Protein AF-A0A5B0S0F3-F1 (afdb_monomer)

Organism: NCBI:txid56615

pLDDT: mean 72.28, std 16.96, range [42.97, 97.06]

Secondary structure (DSSP, 8-state):
-PPPPP-------------------TTSHHHHTTS------------------------------TTHHHHTTTS-GGG-HHHHHHHHSTTHHHHHHHHHHHHHHHHHHS--HHHHHHHHHHHHHHHHHHHHHHHHHH------

Structure (mmCIF, N/CA/C/O backbone):
data_AF-A0A5B0S0F3-F1
#
_entry.id   AF-A0A5B0S0F3-F1
#
loop_
_atom_site.group_PDB
_atom_site.id
_atom_site.type_symbol
_atom_site.label_atom_id
_atom_site.label_alt_id
_atom_site.label_comp_id
_atom_site.label_asym_id
_atom_site.label_entity_id
_atom_site.label_seq_id
_atom_site.pdbx_PDB_ins_code
_atom_site.Cartn_x
_atom_site.Cartn_y
_atom_site.Cartn_z
_atom_site.occupancy
_atom_site.B_iso_or_equiv
_atom_site.auth_seq_id
_atom_site.auth_comp_id
_atom_site.auth_asym_id
_atom_site.auth_atom_id
_atom_site.pdbx_PDB_model_num
ATOM 1 N N . MET A 1 1 ? 6.094 -37.568 -64.026 1.00 50.75 1 MET A N 1
ATOM 2 C CA . MET A 1 1 ? 5.219 -36.522 -63.454 1.00 50.75 1 MET A CA 1
ATOM 3 C C . MET A 1 1 ? 6.040 -35.246 -63.342 1.00 50.75 1 MET A C 1
ATOM 5 O O . MET A 1 1 ? 7.105 -35.278 -62.743 1.00 50.75 1 MET A O 1
ATOM 9 N N . LEU A 1 2 ? 5.619 -34.196 -64.048 1.00 54.94 2 LEU A N 1
ATOM 10 C CA . LEU A 1 2 ? 6.352 -32.946 -64.278 1.00 54.94 2 LEU A CA 1
ATOM 11 C C . LEU A 1 2 ? 6.155 -31.991 -63.086 1.00 54.94 2 LEU A C 1
ATOM 13 O O . LEU A 1 2 ? 5.017 -31.732 -62.704 1.00 54.94 2 LEU A O 1
ATOM 17 N N . VAL A 1 3 ? 7.240 -31.463 -62.516 1.00 68.62 3 VAL A N 1
ATOM 18 C CA . VAL A 1 3 ? 7.211 -30.428 -61.465 1.00 68.62 3 VAL A CA 1
ATOM 19 C C . VAL A 1 3 ? 7.210 -29.044 -62.133 1.00 68.62 3 VAL A C 1
ATOM 21 O O . VAL A 1 3 ? 8.157 -28.753 -62.865 1.00 68.62 3 VAL A O 1
ATOM 24 N N . PRO A 1 4 ? 6.206 -28.170 -61.924 1.00 69.94 4 PRO A N 1
ATOM 25 C CA . PRO A 1 4 ? 6.253 -26.804 -62.441 1.00 69.94 4 PRO A CA 1
ATOM 26 C C . PRO A 1 4 ? 7.045 -25.852 -61.524 1.00 69.94 4 PRO A C 1
ATOM 28 O O . PRO A 1 4 ? 6.901 -25.854 -60.302 1.00 69.94 4 PRO A O 1
ATOM 31 N N . ALA A 1 5 ? 7.891 -25.031 -62.152 1.00 70.94 5 ALA A N 1
ATOM 32 C CA . ALA A 1 5 ? 8.801 -24.054 -61.548 1.00 70.94 5 ALA A CA 1
ATOM 33 C C . ALA A 1 5 ? 8.102 -22.764 -61.040 1.00 70.94 5 ALA A C 1
ATOM 35 O O . ALA A 1 5 ? 7.029 -22.407 -61.534 1.00 70.94 5 ALA A O 1
ATOM 36 N N . PRO A 1 6 ? 8.720 -22.011 -60.102 1.00 59.69 6 PRO A N 1
ATOM 37 C CA . PRO A 1 6 ? 8.164 -20.773 -59.549 1.00 59.69 6 PRO A CA 1
ATOM 38 C C . PRO A 1 6 ? 8.311 -19.573 -60.505 1.00 59.69 6 PRO A C 1
ATOM 40 O O . PRO A 1 6 ? 9.413 -19.206 -60.917 1.00 59.69 6 PRO A O 1
ATOM 43 N N . GLN A 1 7 ? 7.192 -18.916 -60.818 1.00 63.28 7 GLN A N 1
ATOM 44 C CA . GLN A 1 7 ? 7.138 -17.715 -61.659 1.00 63.28 7 GLN A CA 1
ATOM 45 C C . GLN A 1 7 ? 7.643 -16.473 -60.901 1.00 63.28 7 GLN A C 1
ATOM 47 O O . GLN A 1 7 ? 6.965 -15.925 -60.031 1.00 63.28 7 GLN A O 1
ATOM 52 N N . ARG A 1 8 ? 8.843 -15.999 -61.263 1.00 51.75 8 ARG A N 1
ATOM 53 C CA . ARG A 1 8 ? 9.381 -14.680 -60.889 1.00 51.75 8 ARG A CA 1
ATOM 54 C C . ARG A 1 8 ? 8.691 -13.596 -61.724 1.00 51.75 8 ARG A C 1
ATOM 56 O O . ARG A 1 8 ? 9.058 -13.387 -62.877 1.00 51.75 8 ARG A O 1
ATOM 63 N N . ARG A 1 9 ? 7.747 -12.851 -61.141 1.00 49.53 9 ARG A N 1
ATOM 64 C CA . ARG A 1 9 ? 7.177 -11.653 -61.780 1.00 49.53 9 ARG A CA 1
ATOM 65 C C . ARG A 1 9 ? 8.095 -10.451 -61.543 1.00 49.53 9 ARG A C 1
ATOM 67 O O . ARG A 1 9 ? 8.102 -9.856 -60.468 1.00 49.53 9 ARG A O 1
ATOM 74 N N . ARG A 1 10 ? 8.920 -10.148 -62.545 1.00 54.31 10 ARG A N 1
ATOM 75 C CA . ARG A 1 10 ? 9.644 -8.881 -62.678 1.00 54.31 10 ARG A CA 1
ATOM 76 C C . ARG A 1 10 ? 8.743 -7.829 -63.339 1.00 54.31 10 ARG A C 1
ATOM 78 O O . ARG A 1 10 ? 7.890 -8.173 -64.145 1.00 54.31 10 ARG A O 1
ATOM 85 N N . GLU A 1 11 ? 9.077 -6.579 -63.024 1.00 52.34 11 GLU A N 1
ATOM 86 C CA . GLU A 1 11 ? 8.873 -5.340 -63.792 1.00 52.34 11 GLU A CA 1
ATOM 87 C C . GLU A 1 11 ? 7.693 -4.416 -63.465 1.00 52.34 11 GLU A C 1
ATOM 89 O O . GLU A 1 11 ? 6.535 -4.798 -63.362 1.00 52.34 11 GLU A O 1
ATOM 94 N N . GLY A 1 12 ? 8.077 -3.145 -63.315 1.00 51.47 12 GLY A N 1
ATOM 95 C CA . GLY A 1 12 ? 7.232 -1.984 -63.062 1.00 51.47 12 GLY A CA 1
ATOM 96 C C . GLY A 1 12 ? 8.061 -0.746 -62.703 1.00 51.47 12 GLY A C 1
ATOM 97 O O . GLY A 1 12 ? 7.731 -0.016 -61.776 1.00 51.47 12 GLY A O 1
ATOM 98 N N . ARG A 1 13 ? 9.201 -0.545 -63.382 1.00 51.62 13 ARG A N 1
ATOM 99 C CA . ARG A 1 13 ? 10.066 0.635 -63.251 1.00 51.62 13 ARG A CA 1
ATOM 100 C C . ARG A 1 13 ? 9.448 1.769 -64.076 1.00 51.62 13 ARG A C 1
ATOM 102 O O . ARG A 1 13 ? 9.810 1.938 -65.234 1.00 51.62 13 ARG A O 1
ATOM 109 N N . HIS A 1 14 ? 8.550 2.549 -63.484 1.00 53.38 14 HIS A N 1
ATOM 110 C CA . HIS A 1 14 ? 8.138 3.833 -64.052 1.00 53.38 14 HIS A CA 1
ATOM 111 C C . HIS A 1 14 ? 9.069 4.937 -63.540 1.00 53.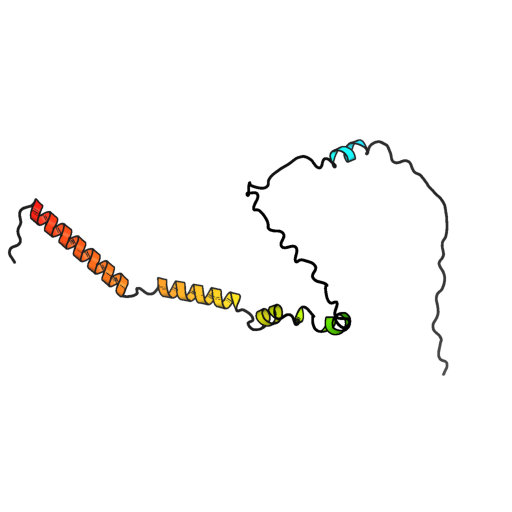38 14 HIS A C 1
ATOM 113 O O . HIS A 1 14 ? 9.122 5.222 -62.345 1.00 53.38 14 HIS A O 1
ATOM 119 N N . ARG A 1 15 ? 9.847 5.526 -64.454 1.00 56.56 15 ARG A N 1
ATOM 120 C CA . ARG A 1 15 ? 10.569 6.785 -64.242 1.00 56.56 15 ARG A CA 1
ATOM 121 C C . ARG A 1 15 ? 9.892 7.914 -65.027 1.00 56.56 15 ARG A C 1
ATOM 123 O O . ARG A 1 15 ? 9.425 7.670 -66.135 1.00 56.56 15 ARG A O 1
ATOM 130 N N . HIS A 1 16 ? 10.063 9.122 -64.475 1.00 49.12 16 HIS A N 1
ATOM 131 C CA . HIS A 1 16 ? 9.926 10.480 -65.042 1.00 49.12 16 HIS A CA 1
ATOM 132 C C . HIS A 1 16 ? 8.521 11.119 -65.023 1.00 49.12 16 HIS A C 1
ATOM 134 O O . HIS A 1 16 ? 7.547 10.377 -65.102 1.00 49.12 16 HIS A O 1
ATOM 140 N N . PRO A 1 17 ? 8.392 12.473 -64.941 1.00 52.25 17 PRO A N 1
ATOM 141 C CA . PRO A 1 17 ? 9.413 13.521 -65.117 1.00 52.25 17 PRO A CA 1
ATOM 142 C C . PRO A 1 17 ? 9.461 14.643 -64.041 1.00 52.25 17 PRO A C 1
ATOM 144 O O . PRO A 1 17 ? 8.756 14.643 -63.040 1.00 52.25 17 PRO A O 1
ATOM 147 N N . ALA A 1 18 ? 10.391 15.561 -64.312 1.00 49.22 18 ALA A N 1
ATOM 148 C CA . ALA A 1 18 ? 10.815 16.805 -63.677 1.00 49.22 18 ALA A CA 1
ATOM 149 C C . ALA A 1 18 ? 9.795 17.696 -62.932 1.00 49.22 18 ALA A C 1
ATOM 151 O O . ALA A 1 18 ? 8.657 17.885 -63.346 1.00 49.22 18 ALA A O 1
ATOM 152 N N . ALA A 1 19 ? 10.339 18.318 -61.876 1.00 55.22 19 ALA A N 1
ATOM 153 C CA . ALA A 1 19 ? 10.163 19.699 -61.423 1.00 55.22 19 ALA A CA 1
ATOM 154 C C . ALA A 1 19 ? 8.897 20.445 -61.881 1.00 55.22 19 ALA A C 1
ATOM 156 O O . ALA A 1 19 ? 8.834 20.983 -62.985 1.00 55.22 19 ALA A O 1
ATOM 157 N N . ARG A 1 20 ? 7.958 20.602 -60.943 1.00 49.88 20 ARG A N 1
ATOM 158 C CA . ARG A 1 20 ? 6.936 21.646 -60.974 1.00 49.88 20 ARG A CA 1
ATOM 159 C C . ARG A 1 20 ? 7.026 22.442 -59.677 1.00 49.88 20 ARG A C 1
ATOM 161 O O . ARG A 1 20 ? 6.542 22.021 -58.631 1.00 49.88 20 ARG A O 1
ATOM 168 N N . THR A 1 21 ? 7.755 23.549 -59.736 1.00 62.03 21 THR A N 1
ATOM 169 C CA . THR A 1 21 ? 7.747 24.592 -58.711 1.00 62.03 21 THR A CA 1
ATOM 170 C C . THR A 1 21 ? 6.457 25.386 -58.865 1.00 62.03 21 THR A C 1
ATOM 172 O O . THR A 1 21 ? 6.444 26.413 -59.539 1.00 62.03 21 THR A O 1
ATOM 175 N N . ASP A 1 22 ? 5.373 24.901 -58.264 1.00 53.47 22 ASP A N 1
ATOM 176 C CA . ASP A 1 22 ? 4.180 25.720 -58.079 1.00 53.47 22 ASP A CA 1
ATOM 177 C C . ASP A 1 22 ? 4.381 26.553 -56.809 1.00 53.47 22 ASP A C 1
ATOM 179 O O . ASP A 1 22 ? 4.385 26.072 -55.675 1.00 53.47 22 ASP A O 1
ATOM 183 N N . SER A 1 23 ? 4.652 27.829 -57.055 1.00 57.12 23 SER A N 1
ATOM 184 C CA . SER A 1 23 ? 4.611 28.953 -56.129 1.00 57.12 23 SER A CA 1
ATOM 185 C C . SER A 1 23 ? 3.478 28.833 -55.103 1.00 57.12 23 SER A C 1
ATOM 187 O O . SER A 1 23 ? 2.299 28.869 -55.452 1.00 57.12 23 SER A O 1
ATOM 189 N N . ILE A 1 24 ? 3.849 28.743 -53.823 1.00 57.72 24 ILE A N 1
ATOM 190 C CA . ILE A 1 24 ? 2.927 28.840 -52.688 1.00 57.72 24 ILE A CA 1
ATOM 191 C C . ILE A 1 24 ? 2.318 30.257 -52.675 1.00 57.72 24 IL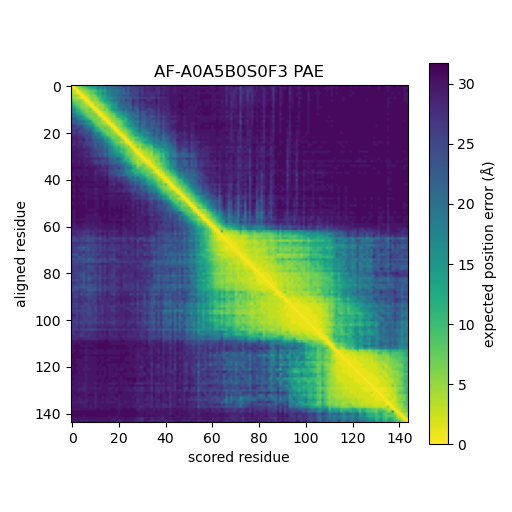E A C 1
ATOM 193 O O . ILE A 1 24 ? 3.080 31.228 -52.661 1.00 57.72 24 ILE A O 1
ATOM 197 N N . PRO A 1 25 ? 0.980 30.411 -52.653 1.00 52.03 25 PRO A N 1
ATOM 198 C CA . PRO A 1 25 ? 0.339 31.718 -52.563 1.00 52.03 25 PRO A CA 1
ATOM 199 C C . PRO A 1 25 ? 0.724 32.405 -51.245 1.00 52.03 25 PRO A C 1
ATOM 201 O O . PRO A 1 25 ? 0.653 31.815 -50.165 1.00 52.03 25 PRO A O 1
ATOM 204 N N . ALA A 1 26 ? 1.143 33.669 -51.336 1.00 56.25 26 ALA A N 1
ATOM 205 C CA . ALA A 1 26 ? 1.722 34.471 -50.252 1.00 56.25 26 ALA A CA 1
ATOM 206 C C . ALA A 1 26 ? 0.758 34.813 -49.090 1.00 56.25 26 ALA A C 1
ATOM 208 O O . ALA A 1 26 ? 1.090 35.619 -48.223 1.00 56.25 26 ALA A O 1
ATOM 209 N N . GLU A 1 27 ? -0.420 34.195 -49.026 1.00 55.84 27 GLU A N 1
ATOM 210 C CA . GLU A 1 27 ? -1.478 34.535 -48.071 1.00 55.84 27 GLU A CA 1
ATOM 211 C C . GLU A 1 27 ? -1.383 33.778 -46.734 1.00 55.84 27 GLU A C 1
ATOM 213 O O . GLU A 1 27 ? -1.964 34.199 -45.737 1.00 55.84 27 GLU A O 1
ATOM 218 N N . ASN A 1 28 ? -0.584 32.709 -46.640 1.00 55.84 28 ASN A N 1
ATOM 219 C CA . ASN A 1 28 ? -0.485 31.925 -45.397 1.00 55.84 28 ASN A CA 1
ATOM 220 C C . ASN A 1 28 ? 0.759 32.236 -44.531 1.00 55.84 28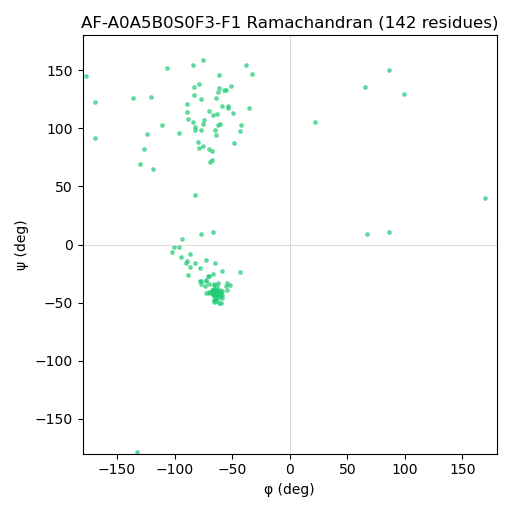 ASN A C 1
ATOM 222 O O . ASN A 1 28 ? 0.925 31.709 -43.431 1.00 55.84 28 ASN A O 1
ATOM 226 N N . GLN A 1 29 ? 1.645 33.132 -44.974 1.00 55.06 29 GLN A N 1
ATOM 227 C CA . GLN A 1 29 ? 2.855 33.493 -44.212 1.00 55.06 29 GLN A CA 1
ATOM 228 C C . GLN A 1 29 ? 2.534 34.297 -42.934 1.00 55.06 29 GLN A C 1
ATOM 230 O O . GLN A 1 29 ? 3.265 34.225 -41.943 1.00 55.06 29 GLN A O 1
ATOM 235 N N . ASN A 1 30 ? 1.413 35.025 -42.918 1.00 59.12 30 ASN A N 1
ATOM 236 C CA . ASN A 1 30 ? 1.027 35.881 -41.791 1.00 59.12 30 ASN A CA 1
ATOM 237 C C . ASN A 1 30 ? 0.430 35.102 -40.603 1.00 59.12 30 ASN A C 1
ATOM 239 O O . ASN A 1 30 ? 0.452 35.602 -39.477 1.00 59.12 30 ASN A O 1
ATOM 243 N N . ASN A 1 31 ? -0.059 33.874 -40.819 1.00 58.69 31 ASN A N 1
ATOM 244 C CA . ASN A 1 31 ? -0.570 33.016 -39.744 1.00 58.69 31 ASN A CA 1
ATOM 245 C C . ASN A 1 31 ? 0.519 32.144 -39.098 1.00 58.69 31 ASN A C 1
ATOM 247 O O . ASN A 1 31 ? 0.427 31.840 -37.910 1.00 58.69 31 ASN A O 1
ATOM 251 N N . LEU A 1 32 ? 1.602 31.811 -39.810 1.00 52.62 32 LEU A N 1
ATOM 252 C CA . LEU A 1 32 ? 2.686 31.006 -39.229 1.00 52.62 32 LEU A CA 1
ATOM 253 C C . LEU A 1 32 ? 3.547 31.776 -38.217 1.00 52.62 32 LEU A C 1
ATOM 255 O O . LEU A 1 32 ? 4.017 31.194 -37.241 1.00 52.62 32 LEU A O 1
ATOM 259 N N . LYS A 1 33 ? 3.701 33.097 -38.374 1.00 52.56 33 LYS A N 1
ATOM 260 C CA . LYS A 1 33 ? 4.422 33.929 -37.392 1.00 52.56 33 LYS A CA 1
ATOM 261 C C . LYS A 1 33 ? 3.645 34.146 -36.086 1.00 52.56 33 LYS A C 1
ATOM 263 O O . LYS A 1 33 ? 4.240 34.559 -35.097 1.00 52.56 33 LYS A O 1
ATOM 268 N N . LYS A 1 34 ? 2.341 33.834 -36.051 1.00 52.75 34 LYS A N 1
ATOM 269 C CA . LYS A 1 34 ? 1.526 33.894 -34.825 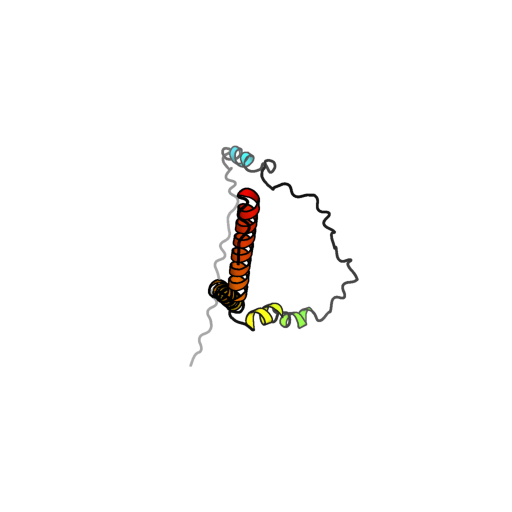1.00 52.75 34 LYS A CA 1
ATOM 270 C C . LYS A 1 34 ? 1.655 32.655 -33.932 1.00 52.75 34 LYS A C 1
ATOM 272 O O . LYS A 1 34 ? 1.295 32.745 -32.766 1.00 52.75 34 LYS A O 1
ATOM 277 N N . GLN A 1 35 ? 2.191 31.538 -34.434 1.00 50.00 35 GLN A N 1
ATOM 278 C CA . GLN A 1 35 ? 2.260 30.275 -33.681 1.00 50.00 35 GLN A CA 1
ATOM 279 C C . GLN A 1 35 ? 3.639 29.950 -33.088 1.00 50.00 35 GLN A C 1
ATOM 281 O O . GLN A 1 35 ? 3.754 29.002 -32.318 1.00 50.00 35 GLN A O 1
ATOM 286 N N . LEU A 1 36 ? 4.688 30.725 -33.385 1.00 56.34 36 LEU A N 1
ATOM 287 C CA . LEU A 1 36 ? 6.020 30.494 -32.815 1.00 56.34 36 LEU A CA 1
ATOM 288 C C . LEU A 1 36 ? 6.496 31.693 -31.989 1.00 56.34 36 LEU A C 1
ATOM 290 O O . LEU A 1 36 ? 7.471 32.359 -32.322 1.00 56.34 36 LEU A O 1
ATOM 294 N N . ASN A 1 37 ? 5.797 31.960 -30.885 1.00 52.34 37 ASN A N 1
ATOM 295 C CA . ASN A 1 37 ? 6.343 32.741 -29.778 1.00 52.34 37 ASN A CA 1
ATOM 296 C C . ASN A 1 37 ? 6.557 31.804 -28.573 1.00 52.34 37 ASN A C 1
ATOM 298 O O . ASN A 1 37 ? 5.585 31.474 -27.894 1.00 52.34 37 ASN A O 1
ATOM 302 N N . PRO A 1 38 ? 7.797 31.375 -28.273 1.00 59.12 38 PRO A N 1
ATOM 303 C CA . PRO A 1 38 ? 8.074 30.505 -27.129 1.00 59.12 38 PRO A CA 1
ATOM 304 C C . PRO A 1 38 ? 8.077 31.243 -25.776 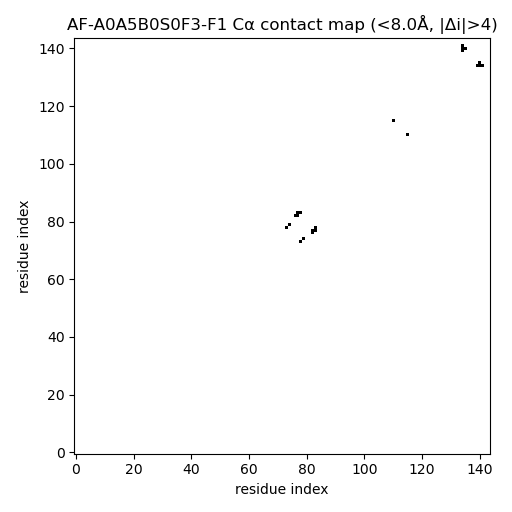1.00 59.12 38 PRO A C 1
ATOM 306 O O . PRO A 1 38 ? 8.463 30.662 -24.766 1.00 59.12 38 PRO A O 1
ATOM 309 N N . ASN A 1 39 ? 7.657 32.511 -25.720 1.00 65.56 39 ASN A N 1
ATOM 310 C CA . ASN A 1 39 ? 7.792 33.356 -24.536 1.00 65.56 39 ASN A CA 1
ATOM 311 C C . ASN A 1 39 ? 6.475 34.055 -24.148 1.00 65.56 39 ASN A C 1
ATOM 313 O O . ASN A 1 39 ? 6.335 35.273 -24.256 1.00 65.56 39 ASN A O 1
ATOM 317 N N . ARG A 1 40 ? 5.487 33.278 -23.678 1.00 50.78 40 ARG A N 1
ATOM 318 C CA . ARG A 1 40 ? 4.449 33.737 -22.722 1.00 50.78 40 ARG A CA 1
ATOM 319 C C . ARG A 1 40 ? 3.638 32.548 -22.175 1.00 50.78 40 ARG A C 1
ATOM 321 O O . ARG A 1 40 ? 2.710 32.089 -22.819 1.00 50.78 40 ARG A O 1
ATOM 328 N N . THR A 1 41 ? 4.070 31.973 -21.041 1.00 52.53 41 THR A N 1
ATOM 329 C CA . THR A 1 41 ? 3.430 32.022 -19.691 1.00 52.53 41 THR A CA 1
ATOM 330 C C . THR A 1 41 ? 2.060 31.335 -19.579 1.00 52.53 41 THR A C 1
ATOM 332 O O . THR A 1 41 ? 1.194 31.630 -20.385 1.00 52.53 41 THR A O 1
ATOM 335 N N . ARG A 1 42 ? 1.693 30.524 -18.576 1.00 50.69 42 ARG A N 1
ATOM 336 C CA . ARG A 1 42 ? 1.964 30.432 -17.115 1.00 50.69 42 ARG A CA 1
ATOM 337 C C . ARG A 1 42 ? 1.209 29.138 -16.680 1.00 50.69 42 ARG A C 1
ATOM 339 O O . ARG A 1 42 ? 0.214 28.817 -17.309 1.00 50.69 42 ARG A O 1
ATOM 346 N N . PHE A 1 43 ? 1.597 28.272 -15.745 1.00 43.72 43 PHE A N 1
ATOM 347 C CA . PHE A 1 43 ? 1.750 28.435 -14.300 1.00 43.72 43 PHE A CA 1
ATOM 348 C C . PHE A 1 43 ? 2.483 27.184 -13.778 1.00 43.72 43 PHE A C 1
ATOM 350 O O . PHE A 1 43 ? 1.987 26.070 -13.945 1.00 43.72 43 PHE A O 1
ATOM 357 N N . ARG A 1 44 ? 3.635 27.341 -13.121 1.00 50.53 44 ARG A N 1
ATOM 358 C CA . ARG A 1 44 ? 4.150 26.325 -12.194 1.00 50.53 44 ARG A CA 1
ATOM 359 C C . ARG A 1 44 ? 4.283 26.992 -10.824 1.00 50.53 44 ARG A C 1
ATOM 361 O O . ARG A 1 44 ? 4.853 28.082 -10.770 1.00 50.53 44 ARG A O 1
ATOM 368 N N . PRO A 1 45 ? 3.694 26.415 -9.763 1.00 46.91 45 PRO A N 1
ATOM 369 C CA . PRO A 1 45 ? 3.748 26.990 -8.430 1.00 46.91 45 PRO A CA 1
ATOM 370 C C . PRO A 1 45 ? 5.197 27.069 -7.956 1.00 46.91 45 PRO A C 1
ATOM 372 O O . PRO A 1 45 ? 6.028 26.219 -8.279 1.00 46.91 45 PRO A O 1
ATOM 375 N N . VAL A 1 46 ? 5.468 28.123 -7.199 1.00 61.22 46 VAL A N 1
ATOM 376 C CA . VAL A 1 46 ? 6.715 28.380 -6.488 1.00 61.22 46 VAL A CA 1
ATOM 377 C C . VAL A 1 46 ? 7.111 27.129 -5.703 1.00 61.22 46 VAL A C 1
ATOM 379 O O . VAL A 1 46 ? 6.431 26.742 -4.758 1.00 61.22 46 VAL A O 1
ATOM 382 N N . CYS A 1 47 ? 8.209 26.491 -6.094 1.00 42.97 47 CYS A N 1
ATOM 383 C CA . CYS A 1 47 ? 8.907 25.531 -5.257 1.00 42.97 47 CYS A CA 1
ATOM 384 C C . CYS A 1 47 ? 10.398 25.837 -5.380 1.00 42.97 47 CYS A C 1
ATOM 386 O O . CYS A 1 47 ? 10.918 25.998 -6.482 1.00 42.97 47 CYS A O 1
ATOM 388 N N . LEU A 1 48 ? 11.012 26.023 -4.217 1.00 57.16 48 LEU A N 1
ATOM 389 C CA . LEU A 1 48 ? 12.368 26.485 -3.949 1.00 57.16 48 LEU A CA 1
ATOM 390 C C . LEU A 1 48 ? 13.440 25.969 -4.928 1.00 57.16 48 LEU A C 1
ATOM 392 O O . LEU A 1 48 ? 13.315 24.848 -5.428 1.00 57.16 48 LEU A O 1
ATOM 396 N N . PRO A 1 49 ? 14.564 26.697 -5.107 1.00 50.00 49 PRO A N 1
ATOM 397 C CA . PRO A 1 49 ? 15.770 26.121 -5.681 1.00 50.00 49 PRO A CA 1
ATOM 398 C C . PRO A 1 49 ? 16.320 25.103 -4.675 1.00 50.00 49 PRO A C 1
ATOM 400 O O . PRO A 1 49 ? 17.213 25.380 -3.879 1.00 50.00 49 PRO A O 1
ATOM 403 N N . ARG A 1 50 ? 15.737 23.902 -4.661 1.00 49.09 50 ARG A N 1
ATOM 404 C CA . ARG A 1 50 ? 16.341 22.753 -4.011 1.00 49.09 50 ARG A CA 1
ATOM 405 C C . ARG A 1 50 ? 17.578 22.448 -4.832 1.00 49.09 50 ARG A C 1
ATOM 407 O O . ARG A 1 50 ? 17.485 22.065 -5.992 1.00 49.09 50 ARG A O 1
ATOM 414 N N . LEU A 1 51 ? 18.717 22.695 -4.208 1.00 53.94 51 LEU A N 1
ATOM 415 C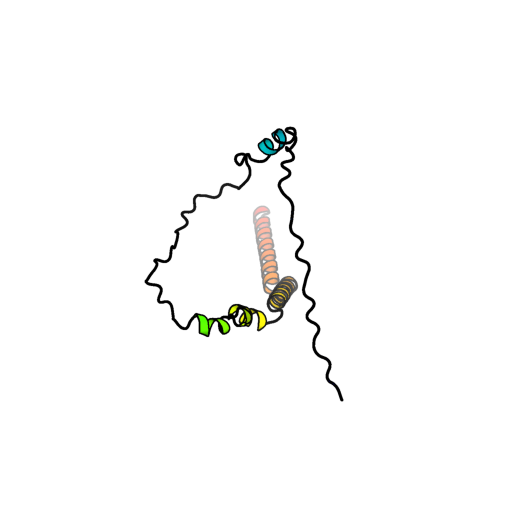 CA . LEU A 1 51 ? 20.045 22.256 -4.586 1.00 53.94 51 LEU A CA 1
ATOM 416 C C . LEU A 1 51 ? 19.969 20.744 -4.874 1.00 53.94 51 LEU A C 1
ATOM 418 O O . LEU A 1 51 ? 20.086 19.913 -3.976 1.00 53.94 51 LEU A O 1
ATOM 422 N N . ILE A 1 52 ? 19.637 20.377 -6.115 1.00 53.91 52 ILE A N 1
ATOM 423 C CA . ILE A 1 52 ? 19.715 18.999 -6.580 1.00 53.91 52 ILE A CA 1
ATOM 424 C C . ILE A 1 52 ? 21.192 18.778 -6.831 1.00 53.91 52 ILE A C 1
ATOM 426 O O . ILE A 1 52 ? 21.750 19.186 -7.846 1.00 53.91 52 ILE A O 1
ATOM 430 N N . VAL A 1 53 ? 21.810 18.160 -5.833 1.00 53.75 53 VAL A N 1
ATOM 431 C CA . VAL A 1 53 ? 23.009 17.353 -5.979 1.00 53.75 53 VAL A CA 1
ATOM 432 C C . VAL A 1 53 ? 22.828 16.509 -7.238 1.00 53.75 53 VAL A C 1
ATOM 434 O O . VAL A 1 53 ? 22.088 15.525 -7.251 1.00 53.75 53 VAL A O 1
ATOM 437 N N . GLY A 1 54 ? 23.480 16.919 -8.321 1.00 51.16 54 GLY A N 1
ATOM 438 C CA . GLY A 1 54 ? 23.792 16.011 -9.401 1.00 51.16 54 GLY A CA 1
ATOM 439 C C . GLY A 1 54 ? 24.748 14.976 -8.832 1.00 51.16 54 GLY A C 1
ATOM 440 O O . GLY A 1 54 ? 25.952 15.204 -8.810 1.00 51.16 54 GLY A O 1
ATOM 441 N N . MET A 1 55 ? 24.231 13.834 -8.375 1.00 55.00 55 MET A N 1
ATOM 442 C CA . MET A 1 55 ? 25.025 12.607 -8.333 1.00 55.00 55 MET A CA 1
ATOM 443 C C . MET A 1 55 ? 25.249 12.173 -9.786 1.00 55.00 55 MET A C 1
ATOM 445 O O . MET A 1 55 ? 24.661 11.214 -10.279 1.00 55.00 55 MET A O 1
ATOM 449 N N . GLY A 1 56 ? 26.078 12.935 -10.502 1.00 52.78 56 GLY A N 1
ATOM 450 C CA . GLY A 1 56 ? 26.854 12.382 -11.591 1.00 52.78 56 GLY A CA 1
ATOM 451 C C . GLY A 1 56 ? 27.758 11.352 -10.944 1.00 52.78 56 GLY A C 1
ATOM 452 O O . GLY A 1 56 ? 28.701 11.713 -10.245 1.00 52.78 56 GLY A O 1
ATOM 453 N N . VAL A 1 57 ? 27.400 10.078 -11.091 1.00 62.97 57 VAL A N 1
ATOM 454 C CA . VAL A 1 57 ? 28.286 8.974 -10.731 1.00 62.97 57 VAL A CA 1
ATOM 455 C C . VAL A 1 57 ? 29.589 9.250 -11.485 1.00 62.97 57 VAL A C 1
ATOM 457 O O . VAL A 1 57 ? 29.527 9.391 -12.713 1.00 62.97 57 VAL A O 1
ATOM 460 N N . PRO A 1 58 ? 30.734 9.443 -10.807 1.00 58.31 58 PRO A N 1
ATOM 461 C CA . PRO A 1 58 ? 31.986 9.605 -11.517 1.00 58.31 58 PRO A CA 1
ATOM 462 C C . PRO A 1 58 ? 32.145 8.384 -12.419 1.00 58.31 58 PRO A C 1
ATOM 464 O O . PRO A 1 58 ? 31.877 7.254 -12.013 1.00 58.31 58 PRO A O 1
ATOM 467 N N . ASN A 1 59 ? 32.500 8.641 -13.673 1.00 61.44 59 ASN A N 1
ATOM 468 C CA . ASN A 1 59 ? 32.864 7.627 -14.648 1.00 61.44 59 ASN A CA 1
ATOM 469 C C . ASN A 1 59 ? 34.186 6.995 -14.182 1.00 61.44 59 ASN A C 1
ATOM 471 O O . ASN A 1 59 ? 35.251 7.296 -14.714 1.00 61.44 59 ASN A O 1
ATOM 475 N N . GLU A 1 60 ? 34.112 6.177 -13.128 1.00 62.81 60 GLU A N 1
ATOM 476 C CA . GLU A 1 60 ? 35.054 5.091 -12.897 1.00 62.81 60 GLU A CA 1
ATOM 477 C C . GLU A 1 60 ? 35.113 4.302 -14.195 1.00 62.81 60 GLU A C 1
ATOM 479 O O . GLU A 1 60 ? 34.078 4.084 -14.827 1.00 62.81 60 GLU A O 1
ATOM 484 N N . THR A 1 61 ? 36.318 3.935 -14.620 1.00 64.62 61 THR A N 1
ATOM 485 C CA . THR A 1 61 ? 36.576 3.181 -15.845 1.00 64.62 61 THR A CA 1
ATOM 486 C C . THR A 1 61 ? 35.565 2.047 -15.980 1.00 64.62 61 THR A C 1
ATOM 488 O O . THR A 1 61 ? 35.697 1.004 -15.345 1.00 64.62 61 THR A O 1
ATOM 491 N N . VAL A 1 62 ? 34.510 2.274 -16.775 1.00 70.44 62 VAL A N 1
ATOM 492 C CA . VAL A 1 62 ? 33.403 1.327 -16.902 1.00 70.44 62 VAL A CA 1
ATOM 493 C C . VAL A 1 62 ? 33.984 0.080 -17.535 1.00 70.44 62 VAL A C 1
ATOM 495 O O . VAL A 1 62 ? 34.166 0.029 -18.753 1.00 70.44 62 VAL A O 1
ATOM 498 N N . TYR A 1 63 ? 34.298 -0.916 -16.711 1.00 80.81 63 TYR A N 1
ATOM 499 C CA . TYR A 1 63 ? 34.675 -2.228 -17.187 1.00 80.81 63 TYR A CA 1
ATOM 500 C C . TYR A 1 63 ? 33.486 -2.762 -17.985 1.00 80.81 63 TYR A C 1
ATOM 502 O O . TYR A 1 63 ? 32.432 -3.096 -17.443 1.00 80.81 63 TYR A O 1
ATOM 510 N N . ARG A 1 64 ? 33.618 -2.734 -19.313 1.00 79.94 64 ARG A N 1
ATOM 511 C CA . ARG A 1 64 ? 32.623 -3.279 -20.228 1.00 79.94 64 ARG A CA 1
ATOM 512 C C . ARG A 1 64 ? 32.883 -4.764 -20.305 1.00 79.94 64 ARG A C 1
ATOM 514 O O . ARG A 1 64 ? 33.794 -5.187 -21.008 1.00 79.94 64 ARG A O 1
ATOM 521 N N . ASP A 1 65 ? 32.078 -5.528 -19.581 1.00 89.75 65 ASP A N 1
ATOM 522 C CA . ASP A 1 65 ? 32.090 -6.976 -19.712 1.00 89.75 65 ASP A CA 1
ATOM 523 C C . ASP A 1 65 ? 31.896 -7.357 -21.201 1.00 89.75 65 ASP A C 1
ATOM 525 O O . ASP A 1 65 ? 30.859 -7.021 -21.794 1.00 89.75 65 ASP A O 1
ATOM 529 N N . PRO A 1 66 ? 32.883 -8.024 -21.837 1.00 90.12 66 PRO A N 1
ATOM 530 C CA . PRO A 1 66 ? 32.799 -8.416 -23.242 1.00 90.12 66 PRO A CA 1
ATOM 531 C C . PRO A 1 66 ? 31.681 -9.437 -23.507 1.00 90.12 66 PRO A C 1
ATOM 533 O O . PRO A 1 66 ? 31.257 -9.598 -24.655 1.00 90.12 66 PRO A O 1
ATOM 536 N N . TRP A 1 67 ? 31.156 -10.092 -22.467 1.00 90.50 67 TRP A N 1
ATOM 537 C CA . TRP A 1 67 ? 30.065 -11.059 -22.558 1.00 90.50 67 TRP A CA 1
ATOM 538 C C . TRP A 1 67 ? 28.686 -10.466 -22.263 1.00 90.50 67 TRP A C 1
ATOM 540 O O . TRP A 1 67 ? 27.689 -11.154 -22.481 1.00 90.50 67 TRP A O 1
ATOM 550 N N . ALA A 1 68 ? 28.583 -9.180 -21.918 1.00 87.94 68 ALA A N 1
ATOM 551 C CA . ALA A 1 68 ? 27.311 -8.537 -21.585 1.00 87.94 68 ALA A CA 1
ATOM 552 C C . ALA A 1 68 ? 26.258 -8.675 -22.702 1.00 87.94 68 ALA A C 1
ATOM 554 O O . ALA A 1 68 ? 25.075 -8.878 -22.435 1.00 87.94 68 ALA A O 1
ATOM 555 N N . LYS A 1 69 ? 26.681 -8.644 -23.977 1.00 85.88 69 LYS A N 1
ATOM 556 C CA . LYS A 1 69 ? 25.788 -8.889 -25.130 1.00 85.88 69 LYS A CA 1
ATOM 557 C C . LYS A 1 69 ? 25.252 -10.322 -25.166 1.00 85.88 69 LYS A C 1
ATOM 559 O O . LYS A 1 69 ? 24.119 -10.539 -25.585 1.00 85.88 69 LYS A O 1
ATOM 564 N N . ARG A 1 70 ? 26.061 -11.296 -24.742 1.00 88.50 70 ARG A N 1
ATOM 565 C CA . ARG A 1 70 ? 25.680 -12.710 -24.652 1.00 88.50 70 ARG A CA 1
ATOM 566 C C . ARG A 1 70 ? 24.804 -12.971 -23.434 1.00 88.50 70 ARG A C 1
ATOM 568 O O . ARG A 1 70 ? 23.925 -13.810 -23.526 1.00 88.50 70 ARG A O 1
ATOM 575 N N . GLU A 1 71 ? 25.011 -12.282 -22.318 1.00 89.38 71 GLU A N 1
ATOM 576 C CA . GLU A 1 71 ? 24.207 -12.457 -21.101 1.00 89.38 71 GLU A CA 1
ATOM 577 C C . GLU A 1 71 ? 22.930 -11.605 -21.079 1.00 89.38 71 GLU A C 1
ATOM 579 O O . GLU A 1 71 ? 22.056 -11.814 -20.235 1.00 89.38 71 GLU A O 1
ATOM 584 N N . ALA A 1 72 ? 22.766 -10.703 -22.050 1.00 89.19 72 ALA A N 1
ATOM 585 C CA . ALA A 1 72 ? 21.599 -9.835 -22.173 1.00 89.19 72 ALA A CA 1
ATOM 586 C C . ALA A 1 72 ? 20.261 -10.601 -22.203 1.00 89.19 72 ALA A C 1
ATOM 588 O O . ALA A 1 72 ? 19.276 -10.110 -21.660 1.00 89.19 72 ALA A O 1
ATOM 589 N N . TRP A 1 73 ? 20.210 -11.820 -22.763 1.00 87.00 73 TRP A N 1
ATOM 590 C CA . TRP A 1 73 ? 18.972 -12.619 -22.793 1.00 87.00 73 TRP A CA 1
ATOM 591 C C . TRP A 1 73 ? 18.505 -13.072 -21.400 1.00 87.00 73 TRP A C 1
ATOM 593 O O . TRP A 1 73 ? 17.314 -13.303 -21.205 1.00 87.00 73 TRP A O 1
ATOM 603 N N . ARG A 1 74 ? 19.416 -13.184 -20.420 1.00 87.56 74 ARG A N 1
ATOM 604 C CA . ARG A 1 74 ? 19.073 -13.524 -19.025 1.00 87.56 74 ARG A CA 1
ATOM 605 C C . ARG A 1 74 ? 18.504 -12.325 -18.280 1.00 87.56 74 ARG A C 1
ATOM 607 O O . ARG A 1 74 ? 17.644 -12.482 -17.420 1.00 87.56 74 ARG A O 1
ATOM 614 N N . GLN A 1 75 ? 18.949 -11.128 -18.648 1.00 84.38 75 GLN A N 1
ATOM 615 C CA . GLN A 1 75 ? 18.472 -9.851 -18.119 1.00 84.38 75 GLN A CA 1
ATOM 616 C C . GLN A 1 75 ? 17.176 -9.407 -18.818 1.00 84.38 75 GLN A C 1
ATOM 618 O O . GLN A 1 75 ? 17.003 -8.244 -19.179 1.00 84.38 75 GLN A O 1
ATOM 623 N N . HIS A 1 76 ? 16.249 -10.342 -19.034 1.00 88.81 76 HIS A N 1
ATOM 624 C CA . HIS A 1 76 ? 14.945 -10.027 -19.599 1.00 88.81 76 HIS A CA 1
ATOM 625 C C . HIS A 1 76 ? 14.038 -9.431 -18.506 1.00 88.81 76 HIS A C 1
ATOM 627 O O . HIS A 1 76 ? 14.001 -9.963 -17.393 1.00 88.81 76 HIS A O 1
ATOM 633 N N . PRO A 1 77 ? 13.242 -8.380 -18.785 1.00 87.38 77 PRO A N 1
ATOM 634 C CA . PRO A 1 77 ? 12.359 -7.750 -17.793 1.00 87.38 77 PRO A CA 1
ATOM 635 C C . PRO A 1 77 ? 11.330 -8.710 -17.169 1.00 87.38 77 PRO A C 1
ATOM 637 O O . PRO A 1 77 ? 10.866 -8.484 -16.051 1.00 87.38 77 PRO A O 1
ATOM 640 N N . VAL A 1 78 ? 11.007 -9.812 -17.852 1.00 86.81 78 VAL A N 1
ATOM 641 C CA . VAL A 1 78 ? 10.151 -10.886 -17.309 1.00 86.81 78 VAL A CA 1
ATOM 642 C C . VAL A 1 78 ? 10.818 -11.612 -16.135 1.00 86.81 78 VAL A C 1
ATOM 644 O O . VAL A 1 78 ? 10.135 -11.989 -15.189 1.00 86.81 78 VAL A O 1
ATOM 647 N N . PHE A 1 79 ? 12.144 -11.756 -16.150 1.00 88.56 79 PHE A N 1
ATOM 648 C CA . PHE A 1 79 ? 12.914 -12.398 -15.079 1.00 88.56 79 PHE A CA 1
ATOM 649 C C . PHE A 1 79 ? 13.452 -11.402 -14.051 1.00 88.56 79 PHE A C 1
ATOM 651 O O . PHE A 1 79 ? 14.176 -11.783 -13.132 1.00 88.56 79 PHE A O 1
ATOM 658 N N . ALA A 1 80 ? 13.104 -10.119 -14.171 1.00 89.50 80 ALA A N 1
ATOM 659 C CA . ALA A 1 80 ? 13.501 -9.134 -13.184 1.00 89.50 80 ALA A CA 1
ATOM 660 C C . ALA A 1 80 ? 12.909 -9.498 -11.814 1.00 89.50 80 ALA A C 1
ATOM 662 O O . ALA A 1 80 ? 11.715 -9.777 -11.686 1.00 89.50 80 ALA A O 1
ATOM 663 N N . ARG A 1 81 ? 13.733 -9.410 -10.763 1.00 88.06 81 ARG A N 1
ATOM 664 C CA . ARG A 1 81 ? 13.344 -9.729 -9.376 1.00 88.06 81 ARG A CA 1
ATOM 665 C C . ARG A 1 81 ? 12.067 -9.005 -8.934 1.00 88.06 81 ARG A C 1
ATOM 667 O O . ARG A 1 81 ? 11.251 -9.553 -8.205 1.00 88.06 81 ARG A O 1
ATOM 674 N N . ARG A 1 82 ? 11.866 -7.777 -9.417 1.00 87.94 82 ARG A N 1
ATOM 675 C CA . ARG A 1 82 ? 10.664 -6.972 -9.144 1.00 87.94 82 ARG A CA 1
ATOM 676 C C . ARG A 1 82 ? 9.398 -7.584 -9.751 1.00 87.94 82 ARG A C 1
ATOM 678 O O . ARG A 1 82 ? 8.362 -7.597 -9.094 1.00 87.94 82 ARG A O 1
ATOM 685 N N . THR A 1 83 ? 9.492 -8.102 -10.973 1.00 88.38 83 THR A N 1
ATOM 686 C CA . THR A 1 83 ? 8.392 -8.780 -11.671 1.00 88.38 83 THR A CA 1
ATOM 687 C C . THR A 1 83 ? 8.044 -10.087 -10.966 1.00 88.38 83 THR A C 1
ATOM 689 O O . THR A 1 83 ? 6.875 -10.360 -10.722 1.00 88.38 83 THR A O 1
ATOM 692 N N . GLN A 1 84 ? 9.056 -10.846 -10.535 1.00 89.88 84 GLN A N 1
ATOM 693 C CA . GLN A 1 84 ? 8.857 -12.066 -9.748 1.00 89.88 84 GLN A CA 1
ATOM 694 C C . GLN A 1 84 ? 8.122 -11.771 -8.432 1.00 89.88 84 GLN A C 1
ATOM 696 O O . GLN A 1 84 ? 7.088 -12.376 -8.177 1.00 89.88 84 GLN A O 1
ATOM 701 N N . ILE A 1 85 ? 8.572 -10.780 -7.650 1.00 90.38 85 ILE A N 1
ATOM 702 C CA . ILE A 1 85 ? 7.933 -10.400 -6.373 1.00 90.38 85 ILE A CA 1
ATOM 703 C C . ILE A 1 85 ? 6.473 -9.973 -6.568 1.00 90.38 85 ILE A C 1
ATOM 705 O O . ILE A 1 85 ? 5.608 -10.349 -5.780 1.00 90.38 85 ILE A O 1
ATOM 709 N N . ARG A 1 86 ? 6.168 -9.211 -7.625 1.00 87.25 86 ARG A N 1
ATOM 710 C CA . ARG A 1 86 ? 4.791 -8.774 -7.894 1.00 87.25 86 ARG A CA 1
ATOM 711 C C . ARG A 1 86 ? 3.878 -9.914 -8.354 1.00 87.25 86 ARG A C 1
ATOM 713 O O . ARG A 1 86 ? 2.677 -9.848 -8.109 1.00 87.25 86 ARG A O 1
ATOM 720 N N . ASN A 1 87 ? 4.436 -10.952 -8.973 1.00 88.38 87 ASN A N 1
ATOM 721 C CA . ASN A 1 87 ? 3.690 -12.123 -9.429 1.00 88.38 87 ASN A CA 1
ATOM 722 C C . ASN A 1 87 ? 3.590 -13.237 -8.373 1.00 88.38 87 ASN A C 1
ATOM 724 O O . ASN A 1 87 ? 2.735 -14.105 -8.514 1.00 88.38 87 ASN A O 1
ATOM 728 N N . MET A 1 88 ? 4.416 -13.221 -7.318 1.00 89.25 88 MET A N 1
ATOM 729 C CA . MET A 1 88 ? 4.357 -14.208 -6.228 1.00 89.25 88 MET A CA 1
ATOM 730 C C . MET A 1 88 ? 3.033 -14.172 -5.458 1.00 89.25 88 MET A C 1
ATOM 732 O O . MET A 1 88 ? 2.567 -15.213 -5.005 1.00 89.25 88 MET A O 1
ATOM 736 N N . PHE A 1 89 ? 2.418 -12.994 -5.323 1.00 89.12 89 PHE A N 1
ATOM 737 C CA . PHE A 1 89 ? 1.165 -12.825 -4.591 1.00 89.12 89 PHE A CA 1
ATOM 738 C C . PHE A 1 89 ? 0.115 -12.122 -5.456 1.00 89.12 89 PHE A C 1
ATOM 740 O O . PHE A 1 89 ? -0.073 -10.901 -5.343 1.00 89.12 89 PHE A O 1
ATOM 747 N N . PRO A 1 90 ? -0.579 -12.871 -6.333 1.00 86.38 90 PRO A N 1
ATOM 748 C CA . PRO A 1 90 ? -1.688 -12.313 -7.088 1.00 86.38 90 PRO A CA 1
ATOM 749 C C . PRO A 1 90 ? -2.744 -11.800 -6.100 1.00 86.38 90 PRO A C 1
ATOM 751 O O . PRO A 1 90 ? -3.261 -12.547 -5.277 1.00 86.38 90 PRO A O 1
ATOM 754 N N . GLY A 1 91 ? -3.025 -10.497 -6.142 1.00 90.62 91 GLY A N 1
ATOM 755 C CA . GLY A 1 91 ? -4.019 -9.875 -5.265 1.00 90.62 91 GLY A CA 1
ATOM 756 C C . GLY A 1 91 ? -3.522 -9.425 -3.884 1.00 90.62 91 GLY A C 1
ATOM 757 O O . GLY A 1 91 ? -4.342 -9.001 -3.078 1.00 90.62 91 GLY A O 1
ATOM 758 N N . PHE A 1 92 ? -2.212 -9.410 -3.599 1.00 93.19 92 PHE A N 1
ATOM 759 C CA . PHE A 1 92 ? -1.707 -8.914 -2.303 1.00 93.19 92 PHE A CA 1
ATOM 760 C C . PHE A 1 92 ? -2.182 -7.493 -1.960 1.00 93.19 92 PHE A C 1
ATOM 762 O O . PHE A 1 92 ? -2.546 -7.212 -0.823 1.00 93.19 92 PHE A O 1
ATOM 769 N N . GLY A 1 93 ? -2.233 -6.599 -2.953 1.00 92.75 93 GLY A N 1
ATOM 770 C CA . GLY A 1 93 ? -2.684 -5.222 -2.740 1.00 92.75 93 GLY A CA 1
ATOM 771 C C . GLY A 1 93 ? -4.147 -5.125 -2.299 1.00 92.75 93 GLY A C 1
ATOM 772 O O . GLY A 1 93 ? -4.458 -4.371 -1.382 1.00 92.75 93 GLY A O 1
ATOM 773 N N . ILE A 1 94 ? -5.040 -5.913 -2.908 1.00 95.31 94 ILE A N 1
ATOM 774 C CA . ILE A 1 94 ? -6.460 -5.917 -2.529 1.00 95.31 94 ILE A CA 1
ATOM 775 C C . ILE A 1 94 ? -6.679 -6.629 -1.195 1.00 95.31 94 ILE A C 1
ATOM 777 O O . ILE A 1 94 ? -7.494 -6.175 -0.400 1.00 95.31 94 ILE A O 1
ATOM 781 N N . ALA A 1 95 ? -5.920 -7.694 -0.923 1.00 94.69 95 ALA A N 1
ATOM 782 C CA . ALA A 1 95 ? -5.999 -8.433 0.328 1.00 94.69 95 ALA A CA 1
ATOM 783 C C . ALA A 1 95 ? -5.578 -7.551 1.507 1.00 94.69 95 ALA A C 1
ATOM 785 O O . ALA A 1 95 ? -6.268 -7.519 2.520 1.00 94.69 95 ALA A O 1
ATOM 786 N N . LEU A 1 96 ? -4.499 -6.778 1.347 1.00 96.31 96 LEU A N 1
ATOM 787 C CA . LEU A 1 96 ? -4.043 -5.835 2.364 1.00 96.31 96 LEU A CA 1
ATOM 788 C C . LEU A 1 96 ? -5.110 -4.775 2.672 1.00 96.31 96 LEU A C 1
ATOM 790 O O . LEU A 1 96 ? -5.393 -4.510 3.839 1.00 96.31 96 LEU A O 1
ATOM 794 N N . ILE A 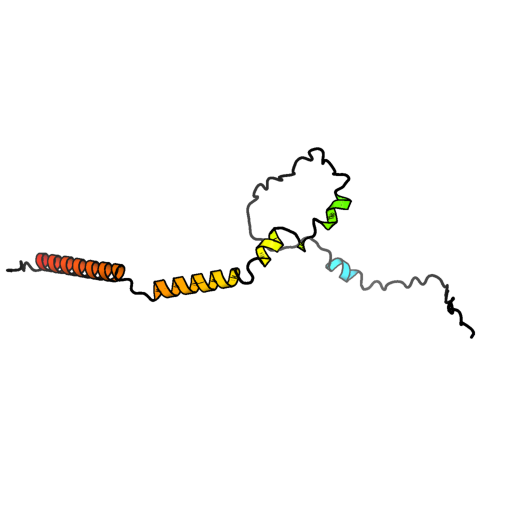1 97 ? -5.732 -4.202 1.637 1.00 96.88 97 ILE A N 1
ATOM 795 C CA . ILE A 1 97 ? -6.785 -3.192 1.805 1.00 96.88 97 ILE A CA 1
ATOM 796 C C . ILE A 1 97 ? -8.020 -3.806 2.473 1.00 96.88 97 ILE A C 1
ATOM 798 O O . ILE A 1 97 ? -8.486 -3.272 3.476 1.00 96.88 97 ILE A O 1
ATOM 802 N N . ALA A 1 98 ? -8.513 -4.942 1.975 1.00 96.81 98 ALA A N 1
ATOM 803 C CA . ALA A 1 98 ? -9.676 -5.628 2.533 1.00 96.81 98 ALA A CA 1
ATOM 804 C C . ALA A 1 98 ? -9.459 -6.022 4.001 1.00 96.81 98 ALA A C 1
ATOM 806 O O . ALA A 1 98 ? -10.327 -5.787 4.837 1.00 96.81 98 ALA A O 1
ATOM 807 N N . PHE A 1 99 ? -8.278 -6.551 4.325 1.00 95.38 99 PHE A N 1
ATOM 808 C CA . PHE A 1 99 ? -7.907 -6.894 5.692 1.00 95.38 99 PHE A CA 1
ATOM 809 C C . PHE A 1 99 ? -7.852 -5.659 6.595 1.00 95.38 99 PHE A C 1
ATOM 811 O O . PHE A 1 99 ? -8.432 -5.665 7.674 1.00 95.38 99 PHE A O 1
ATOM 818 N N . SER A 1 100 ? -7.216 -4.572 6.148 1.00 97.00 100 SER A N 1
ATOM 819 C CA . SER A 1 100 ? -7.146 -3.337 6.938 1.00 97.00 100 SER A CA 1
ATOM 820 C C . SER A 1 100 ? -8.527 -2.719 7.187 1.00 97.00 100 SER A C 1
ATOM 822 O O . SER A 1 100 ? -8.807 -2.280 8.299 1.00 97.00 100 SER A O 1
ATOM 824 N N . GLY A 1 101 ? -9.411 -2.745 6.183 1.00 97.06 101 GLY A N 1
ATOM 825 C CA . GLY A 1 101 ? -10.795 -2.300 6.317 1.00 97.06 101 GLY A CA 1
ATOM 826 C C . GLY A 1 101 ? -11.592 -3.183 7.275 1.00 97.06 101 GLY A C 1
ATOM 827 O O . GLY A 1 101 ? -12.328 -2.657 8.103 1.00 97.06 101 GLY A O 1
ATOM 828 N N . TYR A 1 102 ? -11.394 -4.503 7.218 1.00 95.06 102 TYR A N 1
ATOM 829 C CA . TYR A 1 102 ? -12.009 -5.441 8.156 1.00 95.06 102 TYR A CA 1
ATOM 830 C C . TYR A 1 102 ? -11.562 -5.169 9.594 1.00 95.06 102 TYR A C 1
ATOM 832 O O . TYR A 1 102 ? -12.403 -4.994 10.464 1.00 95.06 102 TYR A O 1
ATOM 840 N N . VAL A 1 103 ? -10.253 -5.045 9.838 1.00 94.88 103 VAL A N 1
ATOM 841 C CA . VAL A 1 103 ? -9.719 -4.756 11.178 1.00 94.88 103 VAL A CA 1
ATOM 842 C C . VAL A 1 103 ? -10.226 -3.405 11.689 1.00 94.88 103 VAL A C 1
ATOM 844 O O . VAL A 1 103 ? -10.614 -3.299 12.847 1.00 94.88 103 VAL A O 1
ATOM 847 N N . ALA A 1 104 ? -10.267 -2.368 10.849 1.00 92.38 104 ALA A N 1
ATOM 848 C CA . ALA A 1 104 ? -10.811 -1.068 11.242 1.00 92.38 104 ALA A CA 1
ATOM 849 C C . ALA A 1 104 ? -12.307 -1.145 11.595 1.00 92.38 104 ALA A C 1
ATOM 851 O O . ALA A 1 104 ? -12.736 -0.548 12.581 1.00 92.38 104 ALA A O 1
ATOM 852 N N . TRP A 1 105 ? -13.087 -1.902 10.819 1.00 92.19 105 TRP A N 1
ATOM 853 C CA . TRP A 1 105 ? -14.500 -2.147 11.098 1.00 92.19 105 TRP A CA 1
ATOM 854 C C . TRP A 1 105 ? -14.703 -2.910 12.409 1.00 92.19 105 TRP A C 1
ATOM 856 O O . TRP A 1 105 ? -15.570 -2.545 13.198 1.00 92.19 105 TRP A O 1
ATOM 866 N N . ASP A 1 106 ? -13.888 -3.931 12.658 1.00 84.44 106 ASP A N 1
ATOM 867 C CA . ASP A 1 106 ? -13.970 -4.787 13.842 1.00 84.44 106 ASP A CA 1
ATOM 868 C C . ASP A 1 106 ? -13.612 -4.021 15.128 1.00 84.44 106 ASP A C 1
ATOM 870 O O . ASP A 1 106 ? -14.319 -4.113 16.131 1.00 84.44 106 ASP A O 1
ATOM 874 N N . ASN A 1 107 ? -12.589 -3.158 15.068 1.00 82.31 107 ASN A N 1
ATOM 875 C CA . ASN A 1 107 ? -12.209 -2.277 16.180 1.00 82.31 107 ASN A CA 1
ATOM 876 C C . ASN A 1 107 ? -13.235 -1.164 16.441 1.00 82.31 107 ASN A C 1
ATOM 878 O O . ASN A 1 107 ? -13.417 -0.759 17.584 1.00 82.31 107 ASN A O 1
ATOM 882 N N . LEU A 1 108 ? -13.898 -0.644 15.402 1.00 78.56 108 LEU A N 1
ATOM 883 C CA . LEU A 1 108 ? -14.944 0.368 15.577 1.00 78.56 108 LEU A CA 1
ATOM 884 C C . LEU A 1 108 ? -16.265 -0.247 16.065 1.00 78.56 108 LEU A C 1
ATOM 886 O O . LEU A 1 108 ? -17.022 0.408 16.779 1.00 78.56 108 LEU A O 1
ATOM 890 N N . SER A 1 109 ? -16.547 -1.490 15.673 1.00 73.44 109 SER A N 1
ATOM 891 C CA . SER A 1 109 ? -17.799 -2.182 15.997 1.00 73.44 109 SER A CA 1
ATOM 892 C C . SER A 1 109 ? -17.763 -2.909 17.339 1.00 73.44 109 SER A C 1
ATOM 894 O O . SER A 1 109 ? -18.827 -3.202 17.881 1.00 73.44 109 SER A O 1
ATOM 896 N N . SER A 1 110 ? -16.580 -3.198 17.885 1.00 67.12 110 SER A N 1
ATOM 897 C CA . SER A 1 110 ? -16.429 -3.822 19.200 1.00 67.12 110 SER A CA 1
ATOM 898 C C . SER A 1 110 ? -16.372 -2.748 20.293 1.00 67.12 110 SER A C 1
ATOM 900 O O . SER A 1 110 ? -15.365 -2.048 20.406 1.00 67.12 110 SER A O 1
ATOM 902 N N . PRO A 1 111 ? -17.420 -2.580 21.128 1.00 62.00 111 PRO A N 1
ATOM 903 C CA . PRO A 1 111 ? -17.337 -1.762 22.331 1.00 62.00 111 PRO A CA 1
ATOM 904 C C . PRO A 1 111 ? -16.442 -2.478 23.348 1.00 62.00 111 PRO A C 1
ATOM 906 O O . PRO A 1 111 ? -16.906 -3.189 24.241 1.00 62.00 111 PRO A O 1
ATOM 909 N N . ASP A 1 112 ? -15.132 -2.318 23.182 1.00 67.00 112 ASP A N 1
ATOM 910 C CA . ASP A 1 112 ? -14.135 -2.899 24.063 1.00 67.00 112 ASP A CA 1
ATOM 911 C C . ASP A 1 112 ? -14.294 -2.319 25.464 1.00 67.00 112 ASP A C 1
ATOM 913 O O . ASP A 1 112 ? -14.069 -1.141 25.735 1.00 67.00 112 ASP A O 1
ATOM 917 N N . SER A 1 113 ? -14.703 -3.193 26.375 1.00 62.47 113 SER A N 1
ATOM 918 C CA . SER A 1 113 ? -15.115 -2.905 27.749 1.00 62.47 113 SER A CA 1
ATOM 919 C C . SER A 1 113 ? -14.247 -1.910 28.543 1.00 62.47 113 SER A C 1
ATOM 921 O O . SER A 1 113 ? -14.770 -1.283 29.461 1.00 62.47 113 SER A O 1
ATOM 923 N N . LYS A 1 114 ? -12.961 -1.705 28.217 1.00 70.06 114 LYS A N 1
ATOM 924 C CA . LYS A 1 114 ? -12.079 -0.756 28.923 1.00 70.06 114 LYS A CA 1
ATOM 925 C C . LYS A 1 114 ? -12.431 0.714 28.683 1.00 70.06 114 LYS A C 1
ATOM 927 O O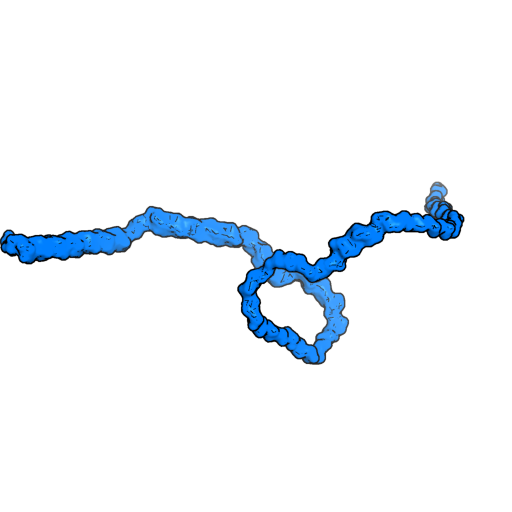 . LYS A 1 114 ? -12.477 1.462 29.655 1.00 70.06 114 LYS A O 1
ATOM 932 N N . THR A 1 115 ? -12.762 1.110 27.453 1.00 77.19 115 THR A N 1
ATOM 933 C CA . THR A 1 115 ? -13.196 2.490 27.158 1.00 77.19 115 THR A CA 1
ATOM 934 C C . THR A 1 115 ? -14.535 2.789 27.826 1.00 77.19 115 THR A C 1
ATOM 936 O O . THR A 1 115 ? -14.714 3.849 28.414 1.00 77.19 115 THR A O 1
ATOM 939 N N . ILE A 1 116 ? -15.458 1.820 27.838 1.00 76.62 116 ILE A N 1
ATOM 940 C CA . ILE A 1 116 ? -16.743 1.923 28.548 1.00 76.62 116 ILE A CA 1
ATOM 941 C C . ILE A 1 116 ? -16.526 2.086 30.065 1.00 76.62 116 ILE A C 1
ATOM 943 O O . ILE A 1 116 ? -17.211 2.889 30.703 1.00 76.62 116 ILE A O 1
ATOM 947 N N . GLN A 1 117 ? -15.568 1.358 30.654 1.00 83.44 117 GLN A N 1
ATOM 948 C CA . GLN A 1 117 ? -15.233 1.500 32.076 1.00 83.44 117 GLN A CA 1
ATOM 949 C C . GLN A 1 117 ? -14.589 2.854 32.401 1.00 83.44 117 GLN A C 1
ATOM 951 O O . GLN A 1 117 ? -14.913 3.444 33.431 1.00 83.44 117 GLN A O 1
ATOM 956 N N . GLU A 1 118 ? -13.719 3.365 31.531 1.00 85.75 118 GLU A N 1
ATOM 957 C CA . GLU A 1 118 ? -13.121 4.699 31.673 1.00 85.75 118 GLU A CA 1
ATOM 958 C C . GLU A 1 118 ? -14.176 5.805 31.571 1.00 85.75 118 GLU A C 1
ATOM 960 O O . GLU A 1 118 ? -14.217 6.688 32.426 1.00 85.75 118 GLU A O 1
ATOM 965 N N . LEU A 1 119 ? -15.094 5.706 30.606 1.00 87.56 119 LEU A N 1
ATOM 966 C CA . LEU A 1 119 ? -16.216 6.635 30.450 1.00 87.56 119 LEU A CA 1
ATOM 967 C C . LEU A 1 119 ? -17.134 6.633 31.680 1.00 87.56 119 LEU A C 1
ATOM 969 O O . LEU A 1 119 ? -17.532 7.697 32.160 1.00 87.56 119 LEU A O 1
ATOM 973 N N . ARG A 1 120 ? -17.446 5.448 32.229 1.00 89.12 120 ARG A N 1
ATOM 974 C CA . ARG A 1 120 ? -18.261 5.334 33.447 1.00 89.12 120 ARG A CA 1
ATOM 975 C C . ARG A 1 120 ? -17.544 5.952 34.652 1.00 89.12 120 ARG A C 1
ATOM 977 O O . ARG A 1 120 ? -18.156 6.773 35.332 1.00 89.12 120 ARG A O 1
ATOM 984 N N . LYS A 1 121 ? -16.255 5.654 34.866 1.00 91.00 121 LYS A N 1
ATOM 985 C CA . LYS A 1 121 ? -15.456 6.276 35.940 1.00 91.00 121 LYS A CA 1
ATOM 986 C C . LYS A 1 121 ? -15.392 7.799 35.814 1.00 91.00 121 LYS A C 1
ATOM 988 O O . LYS A 1 121 ? -15.657 8.490 36.790 1.00 91.00 121 LYS A O 1
ATOM 993 N N . GLN A 1 122 ? -15.141 8.328 34.614 1.00 93.38 122 GLN A N 1
ATOM 994 C CA . GLN A 1 122 ? -15.160 9.776 34.383 1.00 93.38 122 GLN A CA 1
ATOM 995 C C . GLN A 1 122 ? -16.516 10.402 34.723 1.00 93.38 122 GLN A C 1
ATOM 997 O O . GLN A 1 122 ? -16.558 11.491 35.292 1.00 93.38 122 GLN A O 1
ATOM 1002 N N . SER A 1 123 ? -17.628 9.735 34.391 1.00 92.25 123 SER A N 1
ATOM 1003 C CA . SER A 1 123 ? -18.960 10.239 34.739 1.00 92.25 123 SER A CA 1
ATOM 1004 C C . SER A 1 123 ? -19.203 10.256 36.254 1.00 92.25 123 SER A C 1
ATOM 1006 O O . SER A 1 123 ? -19.770 11.220 36.764 1.00 92.25 123 SER A O 1
ATOM 1008 N N . GLU A 1 124 ? -18.722 9.243 36.984 1.00 91.38 124 GLU A N 1
ATOM 1009 C CA . GLU A 1 124 ? -18.827 9.161 38.447 1.00 91.38 124 GLU A CA 1
ATOM 1010 C C . GLU A 1 124 ? -18.004 10.253 39.142 1.00 91.38 124 GLU A C 1
ATOM 1012 O O . GLU A 1 124 ? -18.492 10.891 40.076 1.00 91.38 124 GLU A O 1
ATOM 1017 N N . ASP A 1 125 ? -16.784 10.515 38.669 1.00 92.50 125 ASP A N 1
ATOM 1018 C CA . ASP A 1 125 ? -15.924 11.564 39.225 1.00 92.50 125 ASP A CA 1
ATOM 1019 C C . ASP A 1 125 ? -16.518 12.959 38.993 1.00 92.50 125 ASP A C 1
ATOM 1021 O O . ASP A 1 125 ? -16.501 13.802 39.891 1.00 92.50 125 ASP A O 1
ATOM 1025 N N . GLN A 1 126 ? -17.130 13.185 37.826 1.00 90.38 126 GLN A N 1
ATOM 1026 C CA . GLN A 1 126 ? -17.848 14.427 37.524 1.00 90.38 126 GLN A CA 1
ATOM 1027 C C . GLN A 1 126 ? -19.068 14.634 38.431 1.00 90.38 126 GLN A C 1
ATOM 1029 O O . GLN A 1 126 ? -19.335 15.760 38.856 1.00 90.38 126 GLN A O 1
ATOM 1034 N N . ILE A 1 127 ? -19.809 13.567 38.749 1.00 89.19 127 ILE A N 1
ATOM 1035 C CA . ILE A 1 127 ? -20.947 13.628 39.678 1.00 89.19 127 ILE A CA 1
ATOM 1036 C C . ILE A 1 127 ? -20.451 13.973 41.086 1.00 89.19 127 ILE A C 1
ATOM 1038 O O . ILE A 1 127 ? -20.932 14.934 41.674 1.00 89.19 127 ILE A O 1
ATOM 1042 N N . LYS A 1 128 ? -19.404 13.304 41.583 1.00 88.62 128 LYS A N 1
ATOM 1043 C CA . LYS A 1 128 ? -18.808 13.612 42.897 1.00 88.62 128 LYS A CA 1
ATOM 1044 C C . LYS A 1 128 ? -18.264 15.032 42.979 1.00 88.62 128 LYS A C 1
ATOM 1046 O O . LYS A 1 128 ? -18.394 15.691 44.012 1.00 88.62 128 LYS A O 1
ATOM 1051 N N . GLN A 1 129 ? -17.645 15.520 41.905 1.00 92.75 129 GLN A N 1
ATOM 1052 C CA . GLN A 1 129 ? -17.140 16.885 41.875 1.00 92.75 129 GLN A CA 1
ATOM 1053 C C . GLN A 1 129 ? -18.294 17.888 41.923 1.00 92.75 129 GLN A C 1
ATOM 1055 O O . GLN A 1 129 ? -18.197 18.884 42.629 1.00 92.75 129 GLN A O 1
ATOM 1060 N N . LYS A 1 130 ? -19.407 17.612 41.234 1.00 87.75 130 LYS A N 1
ATOM 1061 C CA . LYS A 1 130 ? -20.620 18.432 41.307 1.00 87.75 130 LYS A CA 1
ATOM 1062 C C . LYS A 1 130 ? -21.282 18.372 42.674 1.00 87.75 130 LYS A C 1
ATOM 1064 O O . LYS A 1 130 ? -21.645 19.420 43.180 1.00 87.75 130 LYS A O 1
ATOM 1069 N N . ASP A 1 131 ? -21.401 17.202 43.282 1.00 85.94 131 ASP A N 1
ATOM 1070 C CA . ASP A 1 131 ? -22.059 17.042 44.580 1.00 85.94 131 ASP A CA 1
ATOM 1071 C C . ASP A 1 131 ? -21.231 17.666 45.706 1.00 85.94 131 ASP A C 1
ATOM 1073 O O . ASP A 1 131 ? -21.772 18.383 46.541 1.00 85.94 131 ASP A O 1
ATOM 1077 N N . SER A 1 132 ? -19.903 17.504 45.683 1.00 84.38 132 SER A N 1
ATOM 1078 C CA . SER A 1 132 ? -19.013 18.245 46.591 1.00 84.38 132 SER A CA 1
ATOM 1079 C C . SER A 1 132 ? -19.071 19.753 46.342 1.00 84.38 132 SER A C 1
ATOM 1081 O O . SER A 1 132 ? -19.033 20.532 47.296 1.00 84.38 132 SER A O 1
ATOM 1083 N N . LEU A 1 133 ? -19.218 20.171 45.076 1.00 85.69 133 LEU A N 1
ATOM 1084 C CA . LEU A 1 133 ? -19.389 21.570 44.699 1.00 85.69 133 LEU A CA 1
ATOM 1085 C C . LEU A 1 133 ? -20.703 22.143 45.254 1.00 85.69 133 LEU A C 1
ATOM 1087 O O . LEU A 1 133 ? -20.728 23.185 45.903 1.00 85.69 133 LEU A O 1
ATOM 1091 N N . LEU A 1 134 ? -21.800 21.424 45.053 1.00 84.75 134 LEU A N 1
ATOM 1092 C CA . LEU A 1 134 ? -23.112 21.774 45.576 1.00 84.75 134 LEU A CA 1
ATOM 1093 C C . LEU A 1 134 ? -23.123 21.751 47.106 1.00 84.75 134 LEU A C 1
ATOM 1095 O O . LEU A 1 134 ? -23.695 22.653 47.712 1.00 84.75 134 LEU A O 1
ATOM 1099 N N . GLY A 1 135 ? -22.448 20.795 47.739 1.00 83.56 135 GLY A N 1
ATOM 1100 C CA . GLY A 1 135 ? -22.319 20.703 49.191 1.00 83.56 135 GLY A CA 1
ATOM 1101 C C . GLY A 1 135 ? -21.616 21.916 49.804 1.00 83.56 135 GLY A C 1
ATOM 1102 O O . GLY A 1 135 ? -22.108 22.459 50.794 1.00 83.56 135 GLY A O 1
ATOM 1103 N N . TRP A 1 136 ? -20.525 22.414 49.200 1.00 83.69 136 TRP A N 1
ATOM 1104 C CA . TRP A 1 136 ? -19.865 23.628 49.712 1.00 83.69 136 TRP A CA 1
ATOM 1105 C C . TRP A 1 136 ? -20.663 24.907 49.445 1.00 83.69 136 TRP A C 1
ATOM 1107 O O . TRP A 1 136 ? -20.603 25.823 50.260 1.00 83.69 136 TRP A O 1
ATOM 1117 N N . ILE A 1 137 ? -21.419 24.981 48.342 1.00 83.56 137 ILE A N 1
ATOM 1118 C CA . ILE A 1 137 ? -22.261 26.151 48.037 1.00 83.56 137 ILE A CA 1
ATOM 1119 C C . ILE A 1 137 ? -23.484 26.205 48.953 1.00 83.56 137 ILE A C 1
ATOM 1121 O O . ILE A 1 137 ? -23.879 27.278 49.402 1.00 83.56 137 ILE A O 1
ATOM 1125 N N . THR A 1 138 ? -24.110 25.059 49.209 1.00 79.44 138 THR A N 1
ATOM 1126 C CA . THR A 1 138 ? -25.401 24.986 49.910 1.00 79.44 138 THR A CA 1
ATOM 1127 C C . THR A 1 138 ? -25.261 24.758 51.414 1.00 79.44 138 THR A C 1
ATOM 1129 O O . THR A 1 138 ? -26.244 24.886 52.141 1.00 79.44 138 THR A O 1
ATOM 1132 N N . GLY A 1 139 ? -24.062 24.426 51.907 1.00 72.31 139 GLY A N 1
ATOM 1133 C CA . GLY A 1 139 ? -23.827 24.117 53.320 1.00 72.31 139 GLY A CA 1
ATOM 1134 C C . GLY A 1 139 ? -24.511 22.828 53.798 1.00 72.31 139 GLY A C 1
ATOM 1135 O O . GLY A 1 139 ? -24.517 22.553 54.999 1.00 72.31 139 GLY A O 1
ATOM 1136 N N . GLN A 1 140 ? -25.077 22.021 52.890 1.00 65.75 140 GLN A N 1
ATOM 1137 C CA . GLN A 1 140 ? -25.587 20.685 53.196 1.00 65.75 140 GLN A CA 1
ATOM 1138 C C . GLN A 1 140 ? -24.418 19.696 53.272 1.00 65.75 140 GLN A C 1
ATOM 1140 O O . GLN A 1 140 ? -24.099 19.002 52.312 1.00 65.75 140 GLN A O 1
ATOM 1145 N N . GLY A 1 141 ? -23.760 19.640 54.430 1.00 61.09 141 GLY A N 1
ATOM 1146 C CA . GLY A 1 141 ? -22.892 18.518 54.778 1.00 61.09 141 GLY A CA 1
ATOM 1147 C C . GLY A 1 141 ? -23.745 17.275 55.033 1.00 61.09 141 GLY A C 1
ATOM 1148 O O . GLY A 1 141 ? -24.557 17.262 55.962 1.00 61.09 141 GLY A O 1
ATOM 1149 N N . ASP A 1 142 ? -23.587 16.260 54.185 1.00 63.59 142 ASP A N 1
ATOM 1150 C CA . ASP A 1 142 ? -24.312 14.995 54.272 1.00 63.59 142 ASP A CA 1
ATOM 1151 C C . ASP A 1 142 ? -24.105 14.300 55.626 1.00 63.59 142 ASP A C 1
ATOM 1153 O O . ASP A 1 142 ? -22.987 14.146 56.117 1.00 63.59 142 ASP A O 1
ATOM 1157 N N . LYS A 1 143 ? -25.215 13.846 56.219 1.00 53.25 143 LYS A N 1
ATOM 1158 C CA . LYS A 1 143 ? -25.230 12.906 57.343 1.00 53.25 143 LYS A CA 1
ATOM 1159 C C . LYS A 1 143 ? -25.427 11.508 56.760 1.00 53.25 143 LYS A C 1
ATOM 1161 O O . LYS A 1 143 ? -26.571 11.143 56.496 1.00 53.25 143 LYS A O 1
ATOM 1166 N N . LYS A 1 144 ? -24.356 10.746 56.543 1.00 51.00 144 LYS A N 1
ATOM 1167 C CA . LYS A 1 144 ? -24.395 9.286 56.354 1.00 51.00 144 LYS A CA 1
ATOM 1168 C C . LYS A 1 144 ? -23.042 8.669 56.663 1.00 51.00 144 LYS A C 1
ATOM 1170 O O . LYS A 1 144 ? -22.031 9.234 56.202 1.00 51.00 144 LYS A O 1
#

Radius of gyration: 42.24 Å; Cα contacts (8 Å, |Δi|>4): 11; chains: 1; bounding box: 62×72×122 Å

Mean predicted aligned error: 21.67 Å

Sequence (144 aa):
MLVPAPQRRREGRHRHPAARTDSIPAENQNNLKKQLNPNRTRFRPVCLPRLIVGMGVPNETVYRDPWAKREAWRQHPVFARRTQIRNMFPGFGIALIAFSGYVAWDNLSSPDSKTIQELRKQSEDQIKQKDSLLGWITGQGDKK

Solvent-accessible surface area (backbone atoms only — not comparable to full-atom values): 9873 Å² total; per-residue (Å²): 138,88,84,85,80,86,85,81,86,78,90,80,88,84,80,87,84,80,91,80,90,77,79,76,74,84,79,60,63,76,62,58,69,72,74,71,68,97,82,74,89,87,88,77,82,94,70,75,92,71,85,72,77,76,80,68,73,74,85,61,84,75,80,72,64,89,54,52,80,74,51,43,74,70,72,34,72,80,69,30,69,69,48,47,62,60,62,73,45,80,59,50,72,58,50,53,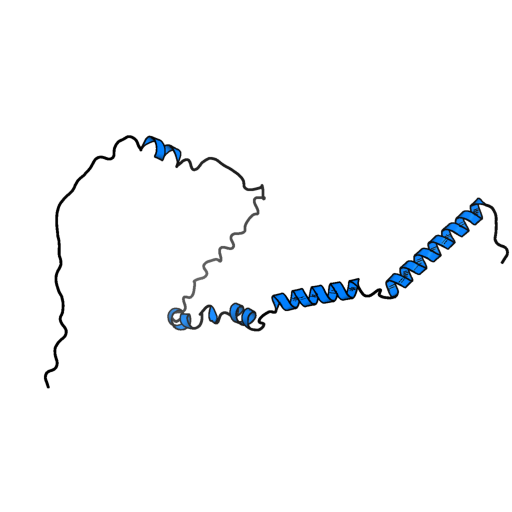50,54,50,50,52,48,52,53,49,50,62,72,68,47,84,56,64,65,61,57,51,52,53,51,51,53,52,52,53,52,49,52,52,48,51,55,48,49,26,69,75,69,66,58,75,81,90,128

InterPro domains:
  IPR012576 NADH dehydrogenase [ubiquinone] 1 beta subcomplex subunit 3 [PF08122] (64-113)
  IPR012576 NADH dehydrogenase [ubiquinone] 1 beta subcomplex subunit 3 [PTHR15082] (50-113)

Foldseek 3Di:
DDDDDDDDDDDDDDDDDDDDPDDDPPPCPVVVVVPPDPDDDDDDDDDDPPPPPPPPPPPDPPPDDPCCVVCVVVVDPCNPPVVVVCVVDVCPVVVVVVVVVVVVCVVVVDPPVVVVVVVVVVVVVVVVVVVVVCCVVVVPDDDD